Protein AF-A0A955E3M3-F1 (afdb_monomer)

Solvent-accessible surface area (backbone atoms only — not comparable to full-atom values): 8698 Å² total; per-residue (Å²): 131,86,81,60,62,68,59,58,46,50,52,29,51,52,50,27,54,50,21,52,54,50,34,54,52,32,52,54,26,63,75,67,73,34,87,65,87,45,73,86,78,41,54,67,62,46,52,52,51,50,50,48,52,50,52,42,55,50,40,54,52,50,40,53,51,43,53,49,51,43,50,52,48,52,50,52,54,52,52,46,70,72,39,93,80,58,52,73,64,60,56,50,51,49,54,50,51,45,52,51,45,52,53,49,42,53,51,45,49,53,49,37,53,51,47,50,48,54,55,46,54,52,50,52,54,44,49,55,49,41,53,49,51,33,52,49,19,52,52,46,32,56,48,25,56,52,49,42,52,51,52,52,53,54,52,49,53,54,51,64,72,73,104

Sequence (163 aa):
MPINPSSFASTGINSWHQAQSQLARSSERLATGLRINRGADDPAGLIASETLGARIAELDSLIVSTERANSQLSIREAELGVDDVSTVEERASIGLEQRANESMSRAMETERINTARARSVIRDADYARETSESVRASILGEASVRVMLIGRVQGQRVLDLLG

pLDDT: mean 84.49, std 11.5, range [44.62, 97.19]

Nearest PDB structures (foldseek):
  5c21-assembly1_B  TM=6.054E-01  e=3.889E-01  Escherichia coli
  5y05-assembly1_A  TM=3.123E-01  e=3.491E-01  Mycolicibacterium smegmatis MC2 155
  4bne-assembly1_B  TM=4.405E-01  e=2.447E+00  Gallus gallus
  8dk2-assembly1_D  TM=2.740E-01  e=5.680E-01  Pseudomonas aeruginosa PA14
  6rw8-assembly1_A  TM=2.589E-01  e=8.294E-01  Xenorhabdus nematophila

Radius of gyration: 31.97 Å; Cα contacts (8 Å, |Δi|>4): 94; chains: 1; bounding box: 63×24×102 Å

Secondary structure (DSSP, 8-state):
----HHHHHHHHHHHHHHHHHHHHHHHHHHHHT-S-SSTTT-HHHHHHHHHHHHHHHHHHHHHHHHHHHHHHHHHHHHHHHH-TT--HHHHHHHHHHHHHHHHHHHHHHHHHHHHHHHHHHHHHHHHHHHHHHHHHHHHHHHHHHHHHHHHHHHHHHHHHTT-

Foldseek 3Di:
DDDDLVVLLVVLVVLLVVLVVLLVLLVVCVVVLHLDPDCVSPVPVVVLLVVLVVLLVVLVVLLVVLVVVLVVLVVVLVVLVVDPPRDPVVNVVSVVSNVVSVVVSVVSVVVSVVSVVVSVVSSVVSNVVSVVSNVVSVVSNVVSVVSSVVSVVVVVVVVVVVD

Structure (mmCIF, N/CA/C/O backbone):
data_AF-A0A955E3M3-F1
#
_entry.id   AF-A0A955E3M3-F1
#
loop_
_atom_site.group_PDB
_atom_site.id
_atom_site.type_symbol
_atom_site.label_atom_id
_atom_site.label_alt_id
_atom_site.label_comp_id
_atom_site.label_asym_id
_atom_site.label_entity_id
_atom_site.label_seq_id
_atom_site.pdbx_PDB_ins_code
_atom_site.Cartn_x
_atom_site.Cartn_y
_atom_site.Cartn_z
_atom_site.occupancy
_atom_site.B_iso_or_equiv
_atom_site.auth_seq_id
_atom_site.auth_comp_id
_atom_site.auth_asym_id
_atom_site.auth_atom_id
_atom_site.pdbx_PDB_model_num
ATOM 1 N N . MET A 1 1 ? 25.679 -12.685 -49.287 1.00 44.62 1 MET A N 1
ATOM 2 C CA . MET A 1 1 ? 24.367 -12.051 -49.039 1.00 44.62 1 MET A CA 1
ATOM 3 C C . MET A 1 1 ? 24.639 -10.589 -48.701 1.00 44.62 1 MET A C 1
ATOM 5 O O . MET A 1 1 ? 25.252 -10.357 -47.666 1.00 44.62 1 MET A O 1
ATOM 9 N N . PRO A 1 2 ? 24.356 -9.622 -49.592 1.00 49.88 2 PRO A N 1
ATOM 10 C CA . PRO A 1 2 ? 24.636 -8.220 -49.307 1.00 49.88 2 PRO A CA 1
ATOM 11 C C . PRO A 1 2 ? 23.696 -7.726 -48.205 1.00 49.88 2 PRO A C 1
ATOM 13 O O . PRO A 1 2 ? 22.483 -7.916 -48.262 1.00 49.88 2 PRO A O 1
ATOM 16 N N . ILE A 1 3 ? 24.286 -7.135 -47.174 1.00 54.34 3 ILE A N 1
ATOM 17 C CA . ILE A 1 3 ? 23.595 -6.534 -46.038 1.00 54.34 3 ILE A CA 1
ATOM 18 C C . ILE A 1 3 ? 22.901 -5.276 -46.570 1.00 54.34 3 ILE A C 1
ATOM 20 O O . ILE A 1 3 ? 23.586 -4.376 -47.045 1.00 54.34 3 ILE A O 1
ATOM 24 N N . ASN A 1 4 ? 21.566 -5.217 -46.570 1.00 61.19 4 ASN A N 1
ATOM 25 C CA . ASN A 1 4 ? 20.842 -4.059 -47.101 1.00 61.19 4 ASN A CA 1
ATOM 26 C C . ASN A 1 4 ? 20.870 -2.909 -46.066 1.00 61.19 4 ASN A C 1
ATOM 28 O O . ASN A 1 4 ? 20.199 -3.009 -45.033 1.00 61.19 4 ASN A O 1
ATOM 32 N N . PRO A 1 5 ? 21.619 -1.817 -46.309 1.00 63.50 5 PRO A N 1
ATOM 33 C CA . PRO A 1 5 ? 21.842 -0.759 -45.321 1.00 63.50 5 PRO A CA 1
ATOM 34 C C . PRO A 1 5 ? 20.558 0.007 -44.971 1.00 63.50 5 PRO A C 1
ATOM 36 O O . PRO A 1 5 ? 20.418 0.504 -43.854 1.00 63.50 5 PRO A O 1
ATOM 39 N N . SER A 1 6 ? 19.589 0.052 -45.892 1.00 64.56 6 SER A N 1
ATOM 40 C CA . SER A 1 6 ? 18.286 0.696 -45.671 1.00 64.56 6 SER A CA 1
ATOM 41 C C . SER A 1 6 ? 17.413 -0.064 -44.661 1.00 64.56 6 SER A C 1
ATOM 43 O O . SER A 1 6 ? 16.737 0.552 -43.838 1.00 64.56 6 SER A O 1
ATOM 45 N N . SER A 1 7 ? 17.495 -1.400 -44.648 1.00 73.56 7 SER A N 1
ATOM 46 C CA . SER A 1 7 ? 16.780 -2.249 -43.691 1.00 73.56 7 SER A CA 1
ATOM 47 C C . SER A 1 7 ? 17.347 -2.090 -42.276 1.00 73.56 7 SER A C 1
ATOM 49 O O . SER A 1 7 ? 16.587 -1.808 -41.353 1.00 73.56 7 SER A O 1
ATOM 51 N N . PHE A 1 8 ? 18.675 -2.128 -42.115 1.00 71.88 8 PHE A N 1
ATOM 52 C CA . PHE A 1 8 ? 19.337 -1.906 -40.821 1.00 71.88 8 PHE A CA 1
ATOM 53 C C . PHE A 1 8 ? 19.079 -0.508 -40.240 1.00 71.88 8 PHE A C 1
ATOM 55 O O . PHE A 1 8 ? 18.822 -0.375 -39.042 1.00 71.88 8 PHE A O 1
ATOM 62 N N . ALA A 1 9 ? 19.097 0.530 -41.081 1.00 71.50 9 ALA A N 1
ATOM 63 C CA . ALA A 1 9 ? 18.762 1.887 -40.658 1.00 71.50 9 ALA A CA 1
ATOM 64 C C . ALA A 1 9 ? 17.298 1.993 -40.192 1.00 71.50 9 ALA A C 1
ATOM 66 O O . ALA A 1 9 ? 17.029 2.580 -39.145 1.00 71.50 9 ALA A O 1
ATOM 67 N N . SER A 1 10 ? 16.359 1.374 -40.919 1.00 78.88 10 SER A N 1
ATOM 68 C CA . SER A 1 10 ? 14.937 1.380 -40.548 1.00 78.88 10 SER A CA 1
ATOM 69 C C . SER A 1 10 ? 14.667 0.663 -39.218 1.00 78.88 10 SER A C 1
ATOM 71 O O . SER A 1 10 ? 13.924 1.175 -38.382 1.00 78.88 10 SER A O 1
ATOM 73 N N . THR A 1 11 ? 15.324 -0.476 -38.966 1.00 81.50 11 THR A N 1
ATOM 74 C CA . THR A 1 11 ? 15.203 -1.212 -37.700 1.00 81.50 11 THR A CA 1
ATOM 75 C C . THR A 1 11 ? 15.739 -0.397 -36.525 1.00 81.50 11 THR A C 1
ATOM 77 O O . THR A 1 11 ? 15.088 -0.357 -35.483 1.00 81.50 11 THR A O 1
ATOM 80 N N . GLY A 1 12 ? 16.864 0.306 -36.701 1.00 81.50 12 GLY A N 1
ATOM 81 C CA . GLY A 1 12 ? 17.413 1.197 -35.675 1.00 81.50 12 GLY A CA 1
ATOM 82 C C . GLY A 1 12 ? 16.504 2.390 -35.362 1.00 81.50 12 GLY A C 1
ATOM 83 O O . GLY A 1 12 ? 16.370 2.783 -34.206 1.00 81.50 12 GLY A O 1
ATOM 84 N N . ILE A 1 13 ? 15.857 2.974 -36.377 1.00 82.56 13 ILE A N 1
ATOM 85 C CA . ILE A 1 13 ? 14.939 4.114 -36.191 1.00 82.56 13 ILE A CA 1
ATOM 86 C C . ILE A 1 13 ? 13.690 3.663 -35.435 1.00 82.56 13 ILE A C 1
ATOM 88 O O . ILE A 1 13 ? 13.261 4.322 -34.489 1.00 82.56 13 ILE A O 1
ATOM 92 N N . ASN A 1 14 ? 13.156 2.494 -35.786 1.00 87.31 14 ASN A N 1
ATOM 93 C CA . ASN A 1 14 ? 12.014 1.911 -35.094 1.00 87.31 14 ASN A CA 1
ATOM 94 C C . ASN A 1 14 ? 12.343 1.558 -33.635 1.00 87.31 14 ASN A C 1
ATOM 96 O O . ASN A 1 14 ? 11.541 1.861 -32.752 1.00 87.31 14 ASN A O 1
ATOM 100 N N . SER A 1 15 ? 13.517 0.976 -33.355 1.00 87.25 15 SER A N 1
ATOM 101 C CA . SER A 1 15 ? 13.937 0.679 -31.976 1.00 87.25 15 SER A CA 1
ATOM 102 C C . SER A 1 15 ? 14.160 1.950 -31.153 1.00 87.25 15 SER A C 1
ATOM 104 O O . SER A 1 15 ? 13.801 1.984 -29.978 1.00 87.25 15 SER A O 1
ATOM 106 N N . TRP A 1 16 ? 14.676 3.019 -31.768 1.00 87.44 16 TRP A N 1
ATOM 107 C CA . TRP A 1 16 ? 14.824 4.325 -31.125 1.00 87.44 16 TRP A CA 1
ATOM 108 C C . TRP A 1 16 ? 13.471 4.970 -30.794 1.00 87.44 16 TRP A C 1
ATOM 110 O O . TRP A 1 16 ? 13.257 5.381 -29.655 1.00 87.44 16 TRP A O 1
ATOM 120 N N . HIS A 1 17 ? 12.518 4.989 -31.733 1.00 91.00 17 HIS A N 1
ATOM 121 C CA . HIS A 1 17 ? 11.164 5.493 -31.472 1.00 91.00 17 HIS A CA 1
ATOM 122 C C . HIS A 1 17 ? 10.443 4.692 -30.381 1.00 91.00 17 HIS A C 1
ATOM 124 O O . HIS A 1 17 ? 9.750 5.268 -29.539 1.00 91.00 17 HIS A O 1
ATOM 130 N N . GLN A 1 18 ? 10.628 3.369 -30.360 1.00 91.25 18 GLN A N 1
ATOM 131 C CA . GLN A 1 18 ? 10.092 2.517 -29.299 1.00 91.25 18 GLN A CA 1
ATOM 132 C C . GLN A 1 18 ? 10.710 2.865 -27.939 1.00 91.25 18 GLN A C 1
ATOM 134 O O . GLN A 1 18 ? 9.959 3.102 -26.993 1.00 91.25 18 GLN A O 1
ATOM 139 N N . ALA A 1 19 ? 12.038 2.985 -27.849 1.00 89.69 19 ALA A N 1
ATOM 140 C CA . ALA A 1 19 ? 12.732 3.386 -26.624 1.00 89.69 19 ALA A CA 1
ATOM 141 C C . A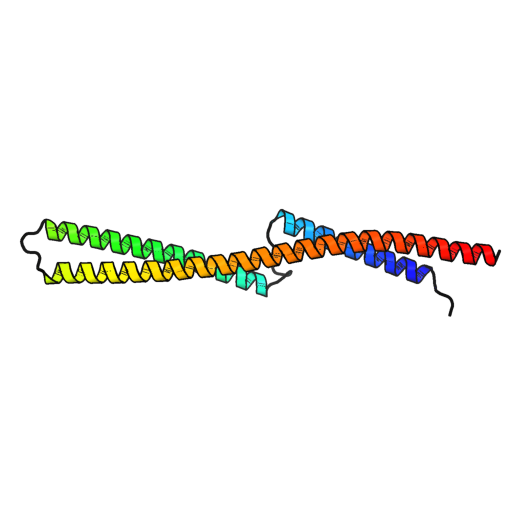LA A 1 19 ? 12.286 4.777 -26.129 1.00 89.69 19 ALA A C 1
ATOM 143 O O . ALA A 1 19 ? 12.007 4.951 -24.945 1.00 89.69 19 ALA A O 1
ATOM 144 N N . GLN A 1 20 ? 12.113 5.742 -27.039 1.00 91.44 20 GLN A N 1
ATOM 145 C CA . GLN A 1 20 ? 11.597 7.082 -26.730 1.00 91.44 20 GLN A CA 1
ATOM 146 C C . GLN A 1 20 ? 10.185 7.022 -26.122 1.00 91.44 20 GLN A C 1
ATOM 148 O O . GLN A 1 20 ? 9.892 7.707 -25.142 1.00 91.44 20 GLN A O 1
ATOM 153 N N . SER A 1 21 ? 9.305 6.187 -26.688 1.00 91.25 21 SER A N 1
ATOM 154 C CA . SER A 1 21 ? 7.934 6.021 -26.191 1.00 91.25 21 SER A CA 1
ATOM 155 C C . SER A 1 21 ? 7.880 5.346 -24.816 1.00 91.25 21 SER A C 1
ATOM 157 O O . SER A 1 21 ? 7.047 5.710 -23.987 1.00 91.25 21 SER A O 1
ATOM 159 N N . GLN A 1 22 ? 8.780 4.392 -24.558 1.00 89.38 22 GLN A N 1
ATOM 160 C CA . GLN A 1 22 ? 8.892 3.705 -23.270 1.00 89.38 22 GLN A CA 1
ATOM 161 C C . GLN A 1 22 ? 9.397 4.658 -22.185 1.00 89.38 22 GLN A C 1
ATOM 163 O O . GLN A 1 22 ? 8.796 4.718 -21.117 1.00 89.38 22 GLN A O 1
ATOM 168 N N . LEU A 1 23 ? 10.408 5.477 -22.491 1.00 90.62 23 LEU A N 1
ATOM 169 C CA . LEU A 1 23 ? 10.929 6.496 -21.578 1.00 90.62 23 LEU A CA 1
ATOM 170 C C . LEU A 1 23 ? 9.878 7.559 -21.212 1.00 90.62 23 LEU A C 1
ATOM 172 O O . LEU A 1 23 ? 9.799 8.002 -20.070 1.00 90.62 23 LEU A O 1
ATOM 176 N N . ALA A 1 24 ? 9.043 7.969 -22.171 1.00 89.31 24 ALA A N 1
ATOM 177 C CA . ALA A 1 24 ? 7.967 8.922 -21.900 1.00 89.31 24 ALA A CA 1
ATOM 178 C C . ALA A 1 24 ? 6.930 8.350 -20.916 1.00 89.31 24 ALA A C 1
ATOM 180 O O . ALA A 1 24 ? 6.513 9.037 -19.984 1.00 89.31 24 ALA A O 1
ATOM 181 N N . ARG A 1 25 ? 6.551 7.076 -21.089 1.00 88.06 25 ARG A N 1
ATOM 182 C CA . ARG A 1 25 ? 5.626 6.383 -20.178 1.00 88.06 25 ARG A CA 1
ATOM 183 C C . ARG A 1 25 ? 6.236 6.177 -18.794 1.00 88.06 25 ARG A C 1
ATOM 185 O O . ARG A 1 25 ? 5.543 6.383 -17.801 1.00 88.06 25 ARG A O 1
ATOM 192 N N . SER A 1 26 ? 7.516 5.811 -18.720 1.00 88.44 26 SER A N 1
ATOM 193 C CA . SER A 1 26 ? 8.188 5.635 -17.433 1.00 88.44 26 SER A CA 1
ATOM 194 C C . SER A 1 26 ? 8.319 6.949 -16.678 1.00 88.44 26 SER A C 1
ATOM 196 O O . SER A 1 26 ? 8.046 6.997 -15.484 1.00 88.44 26 SER A O 1
ATOM 198 N N . SER A 1 27 ? 8.631 8.048 -17.369 1.00 87.81 27 SER A N 1
ATOM 199 C CA . SER A 1 27 ? 8.681 9.380 -16.765 1.00 87.81 27 SER A CA 1
ATOM 200 C C . SER A 1 27 ? 7.323 9.818 -16.201 1.00 87.81 27 SER A C 1
ATOM 202 O O . SER A 1 27 ? 7.277 10.355 -15.096 1.00 87.81 27 SER A O 1
ATOM 204 N N . GLU A 1 28 ? 6.220 9.537 -16.904 1.00 86.88 28 GLU A N 1
ATOM 205 C CA . GLU A 1 28 ? 4.851 9.800 -16.430 1.00 86.88 28 GLU A CA 1
ATOM 206 C C . GLU A 1 28 ? 4.526 9.000 -15.149 1.00 86.88 28 GLU A C 1
ATOM 208 O O . GLU A 1 28 ? 4.011 9.540 -14.165 1.00 86.88 28 GLU A O 1
ATOM 213 N N . ARG A 1 29 ? 4.874 7.710 -15.117 1.00 85.88 29 ARG A N 1
ATOM 214 C CA . ARG A 1 29 ? 4.640 6.832 -13.956 1.00 85.88 29 ARG A CA 1
ATOM 215 C C . ARG A 1 29 ? 5.530 7.161 -12.762 1.00 85.88 29 ARG A C 1
ATOM 217 O O . ARG A 1 29 ? 5.054 7.181 -11.631 1.00 85.88 29 ARG A O 1
ATOM 224 N N . LEU A 1 30 ? 6.798 7.489 -12.996 1.00 86.38 30 LEU A N 1
ATOM 225 C CA . LEU A 1 30 ? 7.715 7.932 -11.944 1.00 86.38 30 LEU A CA 1
ATOM 226 C C . LEU A 1 30 ? 7.265 9.266 -11.333 1.00 86.38 30 LEU A C 1
ATOM 228 O O . LEU A 1 30 ? 7.318 9.415 -10.117 1.00 86.38 30 LEU A O 1
ATOM 232 N N . ALA A 1 31 ? 6.771 10.208 -12.147 1.00 84.75 31 ALA A N 1
ATOM 233 C CA . ALA A 1 31 ? 6.273 11.499 -11.665 1.00 84.75 31 ALA A CA 1
ATOM 234 C C . ALA A 1 31 ? 4.999 11.370 -10.814 1.00 84.75 31 ALA A C 1
ATOM 236 O O . ALA A 1 31 ? 4.824 12.096 -9.839 1.00 84.75 31 ALA A O 1
ATOM 237 N N . THR A 1 32 ? 4.112 10.441 -11.173 1.00 82.88 32 THR A N 1
ATOM 238 C CA . THR A 1 32 ? 2.879 10.155 -10.414 1.00 82.88 32 THR A CA 1
ATOM 239 C C . THR A 1 32 ? 3.116 9.245 -9.207 1.00 82.88 32 THR A C 1
ATOM 241 O O . THR A 1 32 ? 2.280 9.191 -8.307 1.00 82.88 32 THR A O 1
ATOM 244 N N . GLY A 1 33 ? 4.235 8.513 -9.176 1.00 77.75 33 GLY A N 1
ATOM 245 C CA . GLY A 1 33 ? 4.509 7.483 -8.171 1.00 77.75 33 GLY A CA 1
ATOM 246 C C . GLY A 1 33 ? 3.564 6.278 -8.259 1.00 77.75 33 GLY A C 1
ATOM 247 O O . GLY A 1 33 ? 3.562 5.427 -7.367 1.00 77.75 33 GLY A O 1
ATOM 248 N N . LEU A 1 34 ? 2.750 6.200 -9.315 1.00 76.81 34 LEU A N 1
ATOM 249 C CA . LEU A 1 34 ? 1.789 5.137 -9.560 1.00 76.81 34 LEU A CA 1
ATOM 250 C C . LEU A 1 34 ? 2.197 4.398 -10.829 1.00 76.81 34 LEU A C 1
ATOM 252 O O . LEU A 1 34 ? 2.317 4.970 -11.910 1.00 76.81 34 LEU A O 1
ATOM 256 N N . ARG A 1 35 ? 2.369 3.082 -10.710 1.00 73.31 35 ARG A N 1
ATOM 257 C CA . ARG A 1 35 ? 2.626 2.229 -11.875 1.00 73.31 35 ARG A CA 1
ATOM 258 C C . ARG A 1 35 ? 1.441 2.200 -12.842 1.00 73.31 35 ARG A C 1
ATOM 260 O O . ARG A 1 35 ? 1.625 2.012 -14.041 1.00 73.31 35 ARG A O 1
ATOM 267 N N . ILE A 1 36 ? 0.228 2.361 -12.320 1.00 73.31 36 ILE A N 1
ATOM 268 C CA . ILE A 1 36 ? -1.014 2.249 -13.080 1.00 73.31 36 ILE A CA 1
ATOM 269 C C . ILE A 1 36 ? -1.646 3.632 -13.166 1.00 73.31 36 ILE A C 1
ATOM 271 O O . ILE A 1 36 ? -2.327 4.065 -12.242 1.00 73.31 36 ILE A O 1
ATOM 275 N N . ASN A 1 37 ? -1.431 4.305 -14.294 1.00 66.25 37 ASN A N 1
ATOM 276 C CA . ASN A 1 37 ? -2.080 5.585 -14.596 1.00 66.25 37 ASN A CA 1
ATOM 277 C C . ASN A 1 37 ? -3.328 5.418 -15.472 1.00 66.25 37 ASN A C 1
ATOM 279 O O . ASN A 1 37 ? -4.117 6.347 -15.622 1.00 66.25 37 ASN A O 1
ATOM 283 N N . ARG A 1 38 ? -3.523 4.229 -16.055 1.00 70.00 38 ARG A N 1
ATOM 284 C CA . ARG A 1 38 ? -4.670 3.867 -16.895 1.00 70.00 38 ARG A CA 1
ATOM 285 C C . ARG A 1 38 ? -5.075 2.425 -16.601 1.00 70.00 38 ARG A C 1
ATOM 287 O O . ARG A 1 38 ? -4.210 1.560 -16.522 1.00 70.00 38 ARG A O 1
ATOM 294 N N . GLY A 1 39 ? -6.377 2.135 -16.533 1.00 63.75 39 GLY A N 1
ATOM 295 C CA . GLY A 1 39 ? -6.880 0.762 -16.335 1.00 63.75 39 GLY A CA 1
ATOM 296 C C . GLY A 1 39 ? -6.478 -0.229 -17.440 1.00 63.75 39 GLY A C 1
ATOM 297 O O . GLY A 1 39 ? -6.521 -1.435 -17.230 1.00 63.75 39 GLY A O 1
ATOM 298 N N . ALA A 1 40 ? -6.035 0.275 -18.597 1.00 73.88 40 ALA A N 1
ATOM 299 C CA . ALA A 1 40 ? -5.497 -0.531 -19.691 1.00 73.88 40 ALA A CA 1
ATOM 300 C C . ALA A 1 40 ? -4.034 -0.976 -19.487 1.00 73.88 40 ALA A C 1
ATOM 302 O O . ALA A 1 40 ? -3.593 -1.892 -20.176 1.00 73.88 40 ALA A O 1
ATOM 303 N N . ASP A 1 41 ? -3.280 -0.341 -18.580 1.00 75.50 41 ASP A N 1
ATOM 304 C CA . ASP A 1 41 ? -1.852 -0.630 -18.387 1.00 75.50 41 ASP A CA 1
ATOM 305 C C . ASP A 1 41 ? -1.627 -1.913 -17.576 1.00 75.50 41 ASP A C 1
ATOM 307 O O . ASP A 1 41 ? -0.715 -2.680 -17.877 1.00 75.50 41 ASP A O 1
ATOM 311 N N . ASP A 1 42 ? -2.456 -2.138 -16.552 1.00 80.94 42 ASP A N 1
ATOM 312 C CA . ASP A 1 42 ? -2.507 -3.381 -15.781 1.00 80.94 42 ASP A CA 1
ATOM 313 C C . ASP A 1 42 ? -3.824 -3.478 -14.984 1.00 80.94 42 ASP A C 1
ATOM 315 O O . ASP A 1 42 ? -3.901 -2.999 -13.847 1.00 80.94 42 ASP A O 1
ATOM 319 N N . PRO A 1 43 ? -4.876 -4.098 -15.543 1.00 79.19 43 PRO A N 1
ATOM 320 C CA . PRO A 1 43 ? -6.157 -4.217 -14.853 1.00 79.19 43 PRO A CA 1
ATOM 321 C C . PRO A 1 43 ? -6.071 -5.110 -13.606 1.00 79.19 43 PRO A C 1
ATOM 323 O O . PRO A 1 43 ? -6.743 -4.838 -12.614 1.00 79.19 43 PRO A O 1
ATOM 326 N N . ALA A 1 44 ? -5.226 -6.146 -13.611 1.00 83.06 44 ALA A N 1
ATOM 327 C CA . ALA A 1 44 ? -5.096 -7.061 -12.476 1.00 83.06 44 ALA A CA 1
ATOM 328 C C . ALA A 1 44 ? -4.366 -6.396 -11.300 1.00 83.06 44 ALA A C 1
ATOM 330 O O . ALA A 1 44 ? -4.801 -6.498 -10.152 1.00 83.06 44 ALA A O 1
ATOM 331 N N . GLY A 1 45 ? -3.288 -5.662 -11.585 1.00 84.75 45 GLY A N 1
ATOM 332 C CA . GLY A 1 45 ? -2.588 -4.863 -10.583 1.00 84.75 45 GLY A CA 1
ATOM 333 C C . GLY A 1 45 ? -3.447 -3.736 -10.010 1.00 84.75 45 GLY A C 1
ATOM 334 O O . GLY A 1 45 ? -3.321 -3.423 -8.825 1.00 84.75 45 GLY A O 1
ATOM 335 N N . LEU A 1 46 ? -4.344 -3.157 -10.819 1.00 85.00 46 LEU A N 1
ATOM 336 C CA . LEU A 1 46 ? -5.260 -2.108 -10.371 1.00 85.00 46 LEU A CA 1
ATOM 337 C C . LEU A 1 46 ? -6.255 -2.673 -9.365 1.00 85.00 46 LEU A C 1
ATOM 339 O O . LEU A 1 46 ? -6.340 -2.165 -8.251 1.00 85.00 46 LEU A O 1
ATOM 343 N N . ILE A 1 47 ? -6.914 -3.777 -9.723 1.00 87.12 47 ILE A N 1
ATOM 344 C CA . ILE A 1 47 ? -7.859 -4.477 -8.848 1.00 87.12 47 ILE A CA 1
ATOM 345 C C . ILE A 1 47 ? -7.177 -4.881 -7.539 1.00 87.12 47 ILE A C 1
ATOM 347 O O . ILE A 1 47 ? -7.741 -4.680 -6.467 1.00 87.12 47 ILE A O 1
ATOM 351 N N . ALA A 1 48 ? -5.951 -5.409 -7.593 1.00 87.44 48 ALA A N 1
ATOM 352 C CA . ALA A 1 48 ? -5.208 -5.774 -6.388 1.00 87.44 48 ALA A CA 1
ATOM 353 C C . ALA A 1 48 ? -4.915 -4.553 -5.494 1.00 87.44 48 ALA A C 1
ATOM 355 O O . ALA A 1 48 ? -5.118 -4.615 -4.281 1.00 87.44 48 ALA A O 1
ATOM 356 N N . SER A 1 49 ? -4.476 -3.433 -6.076 1.00 87.25 49 SER A N 1
ATOM 357 C CA . SER A 1 49 ? -4.198 -2.190 -5.340 1.00 87.25 49 SER A CA 1
ATOM 358 C C . SER A 1 49 ? -5.464 -1.574 -4.735 1.00 87.25 49 SER A C 1
ATOM 360 O O . SER A 1 49 ? -5.441 -1.143 -3.580 1.00 87.25 49 SER A O 1
ATOM 362 N N . GLU A 1 50 ? -6.571 -1.570 -5.481 1.00 88.56 50 GLU A N 1
ATOM 363 C CA . GLU A 1 50 ? -7.883 -1.115 -5.012 1.00 88.56 50 GLU A CA 1
ATOM 364 C C . GLU A 1 50 ? -8.418 -2.016 -3.901 1.00 88.56 50 GLU A C 1
ATOM 366 O O . GLU A 1 50 ? -8.856 -1.509 -2.875 1.00 88.56 50 GLU A O 1
ATOM 371 N N . THR A 1 51 ? -8.296 -3.337 -4.042 1.00 93.12 51 THR A N 1
ATOM 372 C CA . THR A 1 51 ? -8.719 -4.308 -3.020 1.00 93.12 51 THR A CA 1
ATOM 373 C C . THR A 1 51 ? -7.927 -4.127 -1.727 1.00 93.12 51 THR A C 1
ATOM 375 O O . THR A 1 51 ? -8.509 -4.070 -0.646 1.00 93.12 51 THR A O 1
ATOM 378 N N . LEU A 1 52 ? -6.599 -3.986 -1.814 1.00 93.12 52 LEU A N 1
ATOM 379 C CA . LEU A 1 52 ? -5.755 -3.719 -0.644 1.00 93.12 52 LEU A CA 1
ATOM 380 C C . LEU A 1 52 ? -6.069 -2.355 -0.018 1.00 93.12 52 LEU A C 1
ATOM 382 O O . LEU A 1 52 ? -6.087 -2.233 1.203 1.00 93.12 52 LEU A O 1
ATOM 386 N N . GLY A 1 53 ? -6.324 -1.331 -0.836 1.00 93.06 53 GLY A N 1
ATOM 387 C CA . GLY A 1 53 ? -6.733 -0.008 -0.363 1.00 93.06 53 GLY A CA 1
ATOM 388 C C . GLY A 1 53 ? -8.083 -0.030 0.355 1.00 93.06 53 GLY A C 1
ATOM 389 O O . GLY A 1 53 ? -8.191 0.507 1.455 1.00 93.06 53 GLY A O 1
ATOM 390 N N . ALA A 1 54 ? -9.079 -0.693 -0.232 1.00 95.31 54 ALA A N 1
ATOM 391 C CA . ALA A 1 54 ? -10.404 -0.873 0.347 1.00 95.31 54 ALA A CA 1
ATOM 392 C C . ALA A 1 54 ? -10.336 -1.662 1.658 1.00 95.31 54 ALA A C 1
ATOM 394 O O . ALA A 1 54 ? -10.954 -1.257 2.636 1.00 95.31 54 ALA A O 1
ATOM 395 N N . ARG A 1 55 ? -9.521 -2.724 1.715 1.00 96.31 55 ARG A N 1
ATOM 396 C CA . ARG A 1 55 ? -9.341 -3.520 2.933 1.00 96.31 55 ARG A CA 1
ATOM 397 C C . ARG A 1 55 ? -8.705 -2.724 4.073 1.00 96.31 55 ARG A C 1
ATOM 399 O O . ARG A 1 55 ? -9.112 -2.883 5.216 1.00 96.31 55 ARG A O 1
ATOM 406 N N . ILE A 1 56 ? -7.730 -1.859 3.781 1.00 95.88 56 ILE A N 1
ATOM 407 C CA . ILE A 1 56 ? -7.147 -0.964 4.795 1.00 95.88 56 ILE A CA 1
ATOM 408 C C . ILE A 1 56 ? -8.211 0.011 5.316 1.00 95.88 56 ILE A C 1
ATOM 410 O O . ILE A 1 56 ? -8.363 0.134 6.525 1.00 95.88 56 ILE A O 1
ATOM 414 N N . ALA A 1 57 ? -8.981 0.645 4.425 1.00 96.31 57 ALA A N 1
ATOM 415 C CA . ALA A 1 57 ? -10.039 1.578 4.820 1.00 96.31 57 ALA A CA 1
ATOM 416 C C . ALA A 1 57 ? -11.157 0.900 5.636 1.00 96.31 57 ALA A C 1
ATOM 418 O O . ALA A 1 57 ? -11.680 1.483 6.585 1.00 96.31 57 ALA A O 1
ATOM 419 N N . GLU A 1 58 ? -11.505 -0.340 5.286 1.00 96.94 58 GLU A N 1
ATOM 420 C CA . GLU A 1 58 ? -12.431 -1.176 6.050 1.00 96.94 58 GLU A CA 1
ATOM 421 C C . GLU A 1 58 ? -11.891 -1.450 7.459 1.00 96.94 58 GLU A C 1
ATOM 423 O O . GLU A 1 58 ? -12.592 -1.205 8.440 1.00 96.94 58 GLU A O 1
ATOM 428 N N . LEU A 1 59 ? -10.636 -1.896 7.574 1.00 96.38 59 LEU A N 1
ATOM 429 C CA . LEU A 1 59 ? -9.994 -2.160 8.864 1.00 96.38 59 LEU A CA 1
ATOM 430 C C . LEU A 1 59 ? -9.902 -0.898 9.728 1.00 96.38 59 LEU A C 1
ATOM 432 O O . LEU A 1 59 ? -10.233 -0.962 10.908 1.00 96.38 59 LEU A O 1
ATOM 436 N N . ASP A 1 60 ? -9.540 0.250 9.150 1.00 96.44 60 ASP A N 1
ATOM 437 C CA . ASP A 1 60 ? -9.525 1.540 9.853 1.00 96.44 60 ASP A CA 1
ATOM 438 C C . ASP A 1 60 ? -10.915 1.886 10.411 1.00 96.44 60 ASP A C 1
ATOM 440 O O . ASP A 1 60 ? -11.057 2.266 11.576 1.00 96.44 60 ASP A O 1
ATOM 444 N N . SER A 1 61 ? -11.968 1.701 9.608 1.00 96.19 61 SER A N 1
ATOM 445 C CA . SER A 1 61 ? -13.347 1.935 10.047 1.00 96.19 61 SER A CA 1
ATOM 446 C C . SER A 1 61 ? -13.771 0.983 11.169 1.00 96.19 61 SER A C 1
ATOM 448 O O . SER A 1 61 ? -14.454 1.403 12.106 1.00 96.19 61 SER A O 1
ATOM 450 N N . LEU A 1 62 ? -13.393 -0.295 11.089 1.00 95.94 62 LEU A N 1
ATOM 451 C CA . LEU A 1 62 ? -13.717 -1.298 12.106 1.00 95.94 62 LEU A CA 1
ATOM 452 C C . LEU A 1 62 ? -12.976 -1.042 13.424 1.00 95.94 62 LEU A C 1
ATOM 454 O O . LEU A 1 62 ? -13.584 -1.161 14.490 1.00 95.94 62 LEU A O 1
ATOM 458 N N . ILE A 1 63 ? -11.707 -0.629 13.363 1.00 95.31 63 ILE A N 1
ATOM 459 C CA . ILE A 1 63 ? -10.920 -0.233 14.538 1.00 95.31 63 ILE A CA 1
ATOM 460 C C . ILE A 1 63 ? -11.598 0.949 15.235 1.00 95.31 63 ILE A C 1
ATOM 462 O O . ILE A 1 63 ? -11.939 0.845 16.412 1.00 95.31 63 ILE A O 1
ATOM 466 N N . VAL A 1 64 ? -11.911 2.020 14.498 1.00 95.50 64 VAL A N 1
ATOM 467 C CA . VAL A 1 64 ? -12.601 3.199 15.051 1.00 95.50 64 VAL A CA 1
ATOM 468 C C . VAL A 1 64 ? -13.979 2.835 15.617 1.00 95.50 64 VAL A C 1
ATOM 470 O O . VAL A 1 64 ? -14.387 3.345 16.661 1.00 95.50 64 VAL A O 1
ATOM 473 N N . SER A 1 65 ? -14.722 1.946 14.954 1.00 95.12 65 SER A N 1
ATOM 474 C CA . SER A 1 65 ? -16.008 1.458 15.466 1.00 95.12 65 SER A CA 1
ATOM 475 C C . SER A 1 65 ? -15.847 0.703 16.789 1.00 95.12 65 SER A C 1
ATOM 477 O O . SER A 1 65 ? -16.640 0.902 17.709 1.00 95.12 65 SER A O 1
ATOM 479 N N . THR A 1 66 ? -14.814 -0.130 16.906 1.00 94.62 66 THR A N 1
ATOM 480 C CA . THR A 1 66 ? -14.521 -0.909 18.119 1.00 94.62 66 THR A CA 1
ATOM 481 C C . THR A 1 66 ? -14.053 -0.005 19.262 1.00 94.62 66 THR A C 1
ATOM 483 O O . THR A 1 66 ? -14.476 -0.176 20.402 1.00 94.62 66 THR A O 1
ATOM 486 N N . GLU A 1 67 ? -13.259 1.026 18.970 1.00 93.62 67 GLU A N 1
ATOM 487 C CA . GLU A 1 67 ? -12.868 2.052 19.946 1.00 93.62 67 GLU A CA 1
ATOM 488 C C . GLU A 1 67 ? -14.075 2.833 20.481 1.00 93.62 67 GLU A C 1
ATOM 490 O O . GLU A 1 67 ? -14.177 3.088 21.686 1.00 93.62 67 GLU A O 1
ATOM 495 N N . ARG A 1 68 ? -15.036 3.174 19.612 1.00 94.88 68 ARG A N 1
ATOM 496 C CA . ARG A 1 68 ? -16.300 3.797 20.035 1.00 94.88 68 ARG A CA 1
ATOM 497 C C . ARG A 1 68 ? -17.127 2.860 20.908 1.00 94.88 68 ARG A C 1
ATOM 499 O O . ARG A 1 68 ? -17.659 3.316 21.916 1.00 94.88 68 ARG A O 1
ATOM 506 N N . ALA A 1 69 ? -17.212 1.576 20.559 1.00 94.12 69 ALA A N 1
ATOM 507 C CA . ALA A 1 69 ? -17.892 0.578 21.383 1.00 94.12 69 ALA A CA 1
ATOM 508 C C . ALA A 1 69 ? -17.243 0.475 22.775 1.00 94.12 69 ALA A C 1
ATOM 510 O O . ALA A 1 69 ? -17.938 0.555 23.782 1.00 94.12 69 ALA A O 1
ATOM 511 N N . A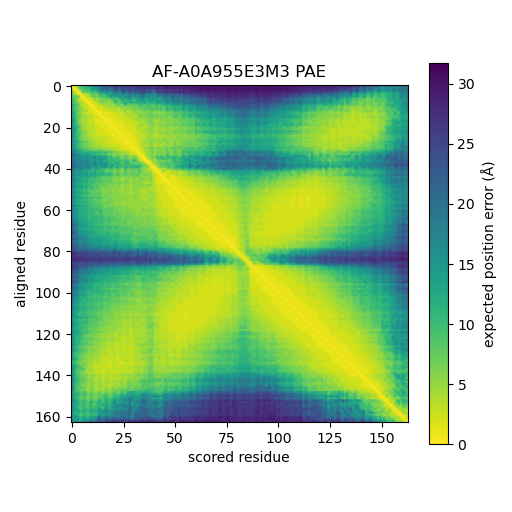SN A 1 70 ? -15.909 0.427 22.850 1.00 93.44 70 ASN A N 1
ATOM 512 C CA . ASN A 1 70 ? -15.183 0.445 24.124 1.00 93.44 70 ASN A CA 1
ATOM 513 C C . ASN A 1 70 ? -15.414 1.722 24.934 1.00 93.44 70 ASN A C 1
ATOM 515 O O . ASN A 1 70 ? -15.573 1.657 26.150 1.00 93.44 70 ASN A O 1
ATOM 519 N N . SER A 1 71 ? -15.482 2.876 24.272 1.00 93.44 71 SER A N 1
ATOM 520 C CA . SER A 1 71 ? -15.789 4.147 24.936 1.00 93.44 71 SER A CA 1
ATOM 521 C C . SER A 1 71 ? -17.198 4.135 25.542 1.00 93.44 71 SER A C 1
ATOM 523 O O . SER A 1 71 ? -17.383 4.585 26.668 1.00 93.44 71 SER A O 1
ATOM 525 N N . GLN A 1 72 ? -18.185 3.567 24.840 1.00 93.88 72 GLN A N 1
ATOM 526 C CA . GLN A 1 72 ? -19.546 3.396 25.365 1.00 93.88 72 GLN A CA 1
ATOM 527 C C . GLN A 1 72 ? -19.585 2.429 26.552 1.00 93.88 72 GLN A C 1
ATOM 529 O O . GLN A 1 72 ? -20.249 2.711 27.547 1.00 93.88 72 GLN A O 1
ATOM 534 N N . LEU A 1 73 ? -18.834 1.326 26.484 1.00 92.62 73 LEU A N 1
ATOM 535 C CA . LEU A 1 73 ? -18.699 0.388 27.599 1.00 92.62 73 LEU A CA 1
ATOM 536 C C . LEU A 1 73 ? -18.062 1.044 28.826 1.00 92.62 73 LEU A C 1
ATOM 538 O O . LEU A 1 73 ? -18.532 0.825 29.936 1.00 92.62 73 LEU A O 1
ATOM 542 N N . SER A 1 74 ? -17.040 1.880 28.635 1.00 89.88 74 SER A N 1
ATOM 543 C CA . SER A 1 74 ? -16.408 2.638 29.722 1.00 89.88 74 SER A CA 1
ATOM 544 C C . SER A 1 74 ? -17.364 3.652 30.363 1.00 89.88 74 SER A C 1
ATOM 546 O O . SER A 1 74 ? -17.360 3.801 31.583 1.00 89.88 74 SER A O 1
ATOM 548 N N . ILE A 1 75 ? -18.225 4.308 29.575 1.00 90.50 75 ILE A N 1
ATOM 549 C CA . ILE A 1 75 ? -19.278 5.190 30.108 1.00 90.50 75 ILE A CA 1
ATOM 550 C C . ILE A 1 75 ? -20.284 4.382 30.935 1.00 90.50 75 ILE A C 1
ATOM 552 O O . ILE A 1 75 ? -20.585 4.761 32.064 1.00 90.50 75 ILE A O 1
ATOM 556 N N . ARG A 1 76 ? -20.751 3.241 30.418 1.00 88.00 76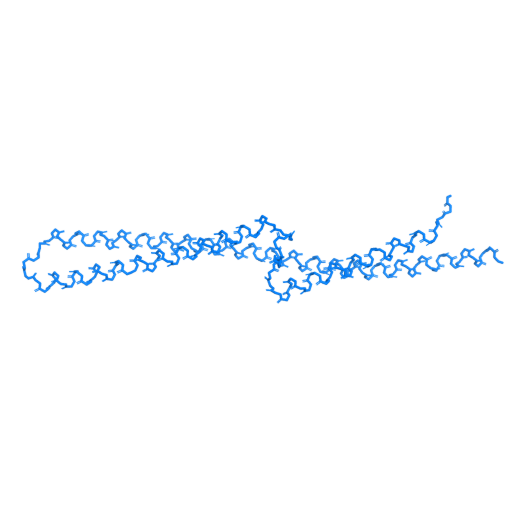 ARG A N 1
ATOM 557 C CA . ARG A 1 76 ? -21.688 2.364 31.134 1.00 88.00 76 ARG A CA 1
ATOM 558 C C . ARG A 1 76 ? -21.086 1.818 32.431 1.00 88.00 76 ARG A C 1
ATOM 560 O O . ARG A 1 76 ? -21.762 1.757 33.451 1.00 88.00 76 ARG A O 1
ATOM 567 N N . GLU A 1 77 ? -19.805 1.461 32.418 1.00 87.62 77 GLU A N 1
ATOM 568 C CA . GLU A 1 77 ? -19.077 1.065 33.626 1.00 87.62 77 GLU A CA 1
ATOM 569 C C . GLU A 1 77 ? -19.035 2.197 34.664 1.00 87.62 77 GLU A C 1
ATOM 571 O O . GLU A 1 77 ? -19.249 1.951 35.852 1.00 87.62 77 GLU A O 1
ATOM 576 N N . ALA A 1 78 ? -18.820 3.442 34.224 1.00 86.44 78 ALA A N 1
ATOM 577 C CA . ALA A 1 78 ? -18.835 4.610 35.100 1.00 86.44 78 ALA A CA 1
ATOM 578 C C . ALA A 1 78 ? -20.225 4.865 35.712 1.00 86.44 78 ALA A C 1
ATOM 580 O O . ALA A 1 78 ? -20.314 5.170 36.900 1.00 86.44 78 ALA A O 1
ATOM 581 N N . GLU A 1 79 ? -21.304 4.689 34.942 1.00 85.44 79 GLU A N 1
ATOM 582 C CA . GLU A 1 79 ? -22.692 4.804 35.423 1.00 85.44 79 GLU A CA 1
ATOM 583 C C . GLU A 1 79 ? -23.012 3.760 36.503 1.00 85.44 79 GLU A C 1
ATOM 585 O O . GLU A 1 79 ? -23.556 4.103 37.552 1.00 85.44 79 GLU A O 1
ATOM 590 N N . LEU A 1 80 ? -22.583 2.508 36.317 1.00 83.88 80 LEU A N 1
ATOM 591 C CA . LEU A 1 80 ? -22.709 1.459 37.340 1.00 83.88 80 LEU A CA 1
ATOM 592 C C . LEU A 1 80 ? -21.866 1.743 38.590 1.00 83.88 80 LEU A C 1
ATOM 594 O O . LEU A 1 80 ? -22.157 1.233 39.668 1.00 83.88 80 LEU A O 1
ATOM 598 N N . GLY A 1 81 ? -20.795 2.523 38.464 1.00 75.56 81 GLY A N 1
ATOM 599 C CA . GLY A 1 81 ? -20.020 3.017 39.601 1.00 75.56 81 GLY A CA 1
ATOM 600 C C . GLY A 1 81 ? -20.776 4.036 40.457 1.00 75.56 81 GLY A C 1
ATOM 601 O O . GLY A 1 81 ? -20.484 4.151 41.645 1.00 75.56 81 GLY A O 1
ATOM 602 N N . VAL A 1 82 ? -21.729 4.759 39.862 1.00 75.19 82 VAL A N 1
ATOM 603 C CA . VAL A 1 82 ? -22.573 5.760 40.534 1.00 75.19 82 VAL A CA 1
ATOM 604 C C . VAL A 1 82 ? -23.814 5.119 41.164 1.00 75.19 82 VAL A C 1
ATOM 606 O O . VAL A 1 82 ? -24.307 5.626 42.169 1.00 75.19 82 VAL A O 1
ATOM 609 N N . ASP A 1 83 ? -24.305 4.010 40.605 1.00 74.19 83 ASP A N 1
ATOM 610 C CA . ASP A 1 83 ? -25.477 3.296 41.114 1.00 74.19 83 ASP A CA 1
ATOM 611 C C . ASP A 1 83 ? -25.081 2.193 42.121 1.00 74.19 83 ASP A C 1
ATOM 613 O O . ASP A 1 83 ? -24.509 1.156 41.758 1.00 74.19 83 ASP A O 1
ATOM 617 N N . ASP A 1 84 ? -25.405 2.401 43.403 1.00 62.44 84 ASP A N 1
ATOM 618 C CA . ASP A 1 84 ? -25.109 1.479 44.522 1.00 62.44 84 ASP A CA 1
ATOM 619 C C . ASP A 1 84 ? -25.803 0.103 44.381 1.00 62.44 84 ASP A C 1
ATOM 621 O O . ASP A 1 84 ? -25.496 -0.834 45.121 1.00 62.44 84 ASP A O 1
ATOM 625 N N . VAL A 1 85 ? -26.735 -0.042 43.429 1.00 64.88 85 VAL A N 1
ATOM 626 C CA . VAL A 1 85 ? -27.512 -1.270 43.167 1.00 64.88 85 VAL A CA 1
ATOM 627 C C . VAL A 1 85 ? -26.908 -2.131 42.038 1.00 64.88 85 VAL A C 1
ATOM 629 O O . VAL A 1 85 ? -27.398 -3.231 41.772 1.00 64.88 85 VAL A O 1
ATOM 632 N N . SER A 1 86 ? -25.823 -1.696 41.382 1.00 68.69 86 SER A N 1
ATOM 633 C CA . SER A 1 86 ? -25.206 -2.477 40.297 1.00 68.69 86 SER A CA 1
ATOM 634 C C . SER A 1 86 ? -24.674 -3.837 40.775 1.00 68.69 86 SER A C 1
ATOM 636 O O . SER A 1 86 ? -23.954 -3.955 41.769 1.00 68.69 86 SER A O 1
ATOM 638 N N . THR A 1 87 ? -25.021 -4.904 40.050 1.00 79.06 87 THR A N 1
ATOM 639 C CA . THR A 1 87 ? -24.582 -6.264 40.395 1.00 79.06 87 THR A CA 1
ATOM 640 C C . THR A 1 87 ? -23.156 -6.526 39.897 1.00 79.06 87 THR A C 1
ATOM 642 O O . THR A 1 87 ? -22.723 -6.013 38.864 1.00 79.06 87 THR A O 1
ATOM 645 N N . VAL A 1 88 ? -22.411 -7.379 40.611 1.00 82.00 88 VAL A N 1
ATOM 646 C CA . VAL A 1 88 ? -21.070 -7.841 40.192 1.00 82.00 88 VAL A CA 1
ATOM 647 C C . VAL A 1 88 ? -21.107 -8.493 38.801 1.00 82.00 88 VAL A C 1
ATOM 649 O O . VAL A 1 88 ? -20.145 -8.382 38.043 1.00 82.00 88 VAL A O 1
ATOM 652 N N . GLU A 1 89 ? -22.223 -9.134 38.449 1.00 84.81 89 GLU A N 1
ATOM 653 C CA . GLU A 1 89 ? -22.429 -9.789 37.154 1.00 84.81 89 GLU A CA 1
ATOM 654 C C . GLU A 1 89 ? -22.436 -8.791 35.990 1.00 84.81 89 GLU A C 1
ATOM 656 O O . GLU A 1 89 ? -21.803 -9.041 34.963 1.00 84.81 89 GLU A O 1
ATOM 661 N N . GLU A 1 90 ? -23.074 -7.629 36.156 1.00 86.06 90 GLU A N 1
ATOM 662 C CA . GLU A 1 90 ? -23.130 -6.613 35.102 1.00 86.06 90 GLU A CA 1
ATOM 663 C C . GLU A 1 90 ? -21.744 -6.013 34.827 1.00 86.06 90 GLU A C 1
ATOM 665 O O . GLU A 1 90 ? -21.313 -5.941 33.674 1.00 86.06 90 GLU A O 1
ATOM 670 N N . ARG A 1 91 ? -20.981 -5.698 35.881 1.00 85.25 91 ARG A N 1
ATOM 671 C CA . ARG A 1 91 ? -19.590 -5.229 35.744 1.00 85.25 91 ARG A CA 1
ATOM 672 C C . ARG A 1 91 ? -18.687 -6.292 35.114 1.00 85.25 91 ARG A C 1
ATOM 674 O O . ARG A 1 91 ? -17.854 -5.974 34.266 1.00 85.25 91 ARG A O 1
ATOM 681 N N . ALA A 1 92 ? -18.869 -7.560 35.487 1.00 88.06 92 ALA A N 1
ATOM 682 C CA . ALA A 1 92 ? -18.132 -8.667 34.886 1.00 88.06 92 ALA A CA 1
ATOM 683 C C . ALA A 1 92 ? -18.435 -8.806 33.385 1.00 88.06 92 ALA A C 1
ATOM 685 O O . ALA A 1 92 ? -17.508 -9.020 32.604 1.00 88.06 92 ALA A O 1
ATOM 686 N N . SER A 1 93 ? -19.696 -8.638 32.971 1.00 91.00 93 SER A N 1
ATOM 687 C CA . SER A 1 93 ? -20.084 -8.693 31.554 1.00 91.00 93 SER A CA 1
ATOM 688 C C . SER A 1 93 ? -19.409 -7.594 30.724 1.00 91.00 93 SER A C 1
ATOM 6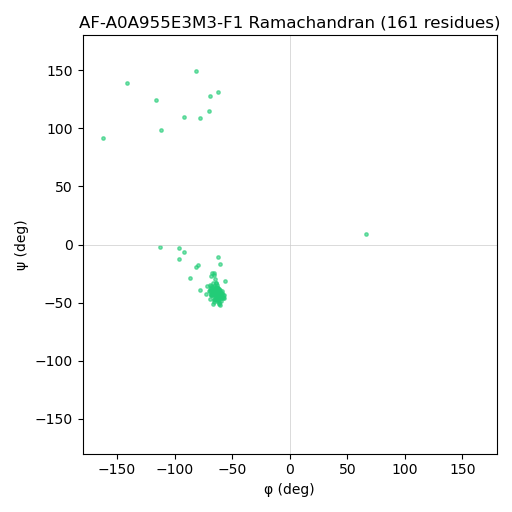90 O O . SER A 1 93 ? -18.795 -7.893 29.701 1.00 91.00 93 SER A O 1
ATOM 692 N N . ILE A 1 94 ? -19.392 -6.355 31.225 1.00 91.69 94 ILE A N 1
ATOM 693 C CA . ILE A 1 94 ? -18.738 -5.220 30.558 1.00 91.69 94 ILE A CA 1
ATOM 694 C C . ILE A 1 94 ? -17.230 -5.454 30.429 1.00 91.69 94 ILE A C 1
ATOM 696 O O . ILE A 1 94 ? -16.663 -5.252 29.356 1.00 91.69 94 ILE A O 1
ATOM 700 N N . GLY A 1 95 ? -16.575 -5.945 31.485 1.00 90.81 95 GLY A N 1
ATOM 701 C CA . GLY A 1 95 ? -15.144 -6.251 31.444 1.00 90.81 95 GLY A CA 1
ATOM 702 C C . GLY A 1 95 ? -14.787 -7.369 30.454 1.00 90.81 95 GLY A C 1
ATOM 703 O O . GLY A 1 95 ? -13.719 -7.337 29.838 1.00 90.81 95 GLY A O 1
ATOM 704 N N . LEU A 1 96 ? -15.668 -8.358 30.261 1.00 92.56 96 LEU A N 1
ATOM 705 C CA . LEU A 1 96 ? -15.492 -9.386 29.229 1.00 92.56 96 LEU A CA 1
ATOM 706 C C . LEU A 1 96 ? -15.631 -8.795 27.821 1.00 92.56 96 LEU A C 1
ATOM 708 O O . LEU A 1 96 ? -14.801 -9.093 26.961 1.00 92.56 96 LEU A O 1
ATOM 712 N N . GLU A 1 97 ? -16.626 -7.935 27.598 1.00 93.69 97 GLU A N 1
ATOM 713 C CA . GLU A 1 97 ? -16.836 -7.253 26.315 1.00 93.69 97 GLU A CA 1
ATOM 714 C C . GLU A 1 97 ? -15.667 -6.322 25.958 1.00 93.69 97 GLU A C 1
ATOM 716 O O . GLU A 1 97 ? -15.158 -6.381 24.839 1.00 93.69 97 GLU A O 1
ATOM 721 N N . GLN A 1 98 ? -15.159 -5.539 26.916 1.00 93.50 98 GLN A N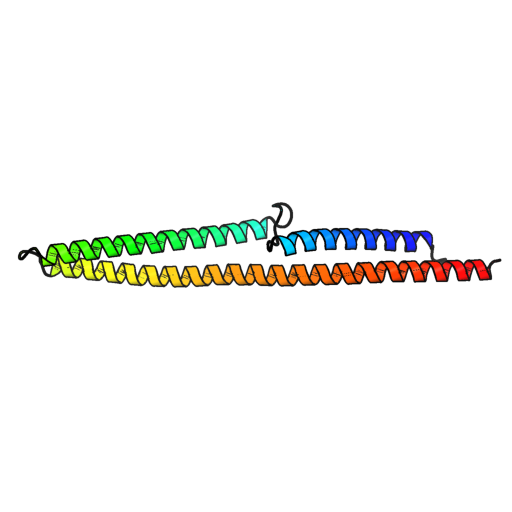 1
ATOM 722 C CA . GLN A 1 98 ? -13.972 -4.694 26.729 1.00 93.50 98 GLN A CA 1
ATOM 723 C C . GLN A 1 98 ? -12.748 -5.526 26.319 1.00 93.50 98 GLN A C 1
ATOM 725 O O . GLN A 1 98 ? -12.063 -5.195 25.352 1.00 93.50 98 GLN A O 1
ATOM 730 N N . ARG A 1 99 ? -12.492 -6.655 26.996 1.00 93.75 99 ARG A N 1
ATOM 731 C CA . ARG A 1 99 ? -11.376 -7.558 26.655 1.00 93.75 99 ARG A CA 1
ATOM 732 C C . ARG A 1 99 ? -11.537 -8.191 25.276 1.00 93.75 99 ARG A C 1
ATOM 734 O O . ARG A 1 99 ? -10.550 -8.339 24.553 1.00 93.75 99 ARG A O 1
ATOM 741 N N . ALA A 1 100 ? -12.759 -8.575 24.913 1.00 94.19 100 ALA A N 1
ATOM 742 C CA . ALA A 1 100 ? -13.056 -9.116 23.593 1.00 94.19 100 ALA A CA 1
ATOM 743 C C . ALA A 1 100 ? -12.782 -8.071 22.500 1.00 94.19 100 ALA A C 1
ATOM 745 O O . ALA A 1 100 ? -12.068 -8.361 21.538 1.00 94.19 100 ALA A O 1
ATOM 746 N N . ASN A 1 101 ? -13.259 -6.842 22.694 1.00 94.56 101 ASN A N 1
ATOM 747 C CA . ASN A 1 101 ? -13.030 -5.723 21.786 1.00 94.56 101 ASN A CA 1
ATOM 748 C C . ASN A 1 101 ? -11.547 -5.338 21.695 1.00 94.56 101 ASN A C 1
ATOM 750 O O . ASN A 1 101 ? -11.044 -5.127 20.598 1.00 94.56 101 ASN A O 1
ATOM 754 N N . GLU A 1 102 ? -10.809 -5.296 22.809 1.00 93.56 102 GLU A N 1
ATOM 755 C CA . GLU A 1 102 ? -9.358 -5.059 22.790 1.00 93.56 102 GLU A CA 1
ATOM 756 C C . GLU A 1 102 ? -8.607 -6.120 21.982 1.00 93.56 102 GLU A C 1
ATOM 758 O O . GLU A 1 102 ? -7.717 -5.792 21.194 1.00 93.56 102 GLU A O 1
ATOM 763 N N . SER A 1 103 ? -8.952 -7.396 22.172 1.00 95.25 103 SER A N 1
ATOM 764 C CA . SER A 1 103 ? -8.371 -8.500 21.407 1.00 95.25 103 SER A CA 1
ATOM 765 C C . SER A 1 103 ? -8.670 -8.350 19.914 1.00 95.25 103 SER A C 1
ATOM 767 O O . SER A 1 103 ? -7.769 -8.467 19.079 1.00 95.25 103 SER A O 1
ATOM 769 N N . MET A 1 104 ? -9.917 -8.008 19.579 1.00 94.38 104 MET A N 1
ATOM 770 C CA . MET A 1 104 ? -10.358 -7.783 18.206 1.00 94.38 104 MET A CA 1
ATOM 771 C C . MET A 1 104 ? -9.630 -6.601 17.554 1.00 94.38 104 MET A C 1
ATOM 773 O O . MET A 1 104 ? -9.086 -6.765 16.464 1.00 94.38 104 MET A O 1
ATOM 777 N N . SER A 1 105 ? -9.517 -5.455 18.233 1.00 95.31 105 SER A N 1
ATOM 778 C CA . SER A 1 105 ? -8.762 -4.295 17.738 1.00 95.31 105 SER A CA 1
ATOM 779 C C . SER A 1 105 ? -7.292 -4.629 17.486 1.00 95.31 105 SER A C 1
ATOM 781 O O . SER A 1 105 ? -6.741 -4.236 16.462 1.00 95.31 105 SER A O 1
ATOM 783 N N . ARG A 1 106 ? -6.641 -5.401 18.370 1.00 95.69 106 ARG A N 1
ATOM 784 C CA . ARG A 1 106 ? -5.242 -5.831 18.169 1.00 95.69 106 ARG A CA 1
ATOM 785 C C . ARG A 1 106 ? -5.092 -6.767 16.967 1.00 95.69 106 ARG A C 1
ATOM 787 O O . ARG A 1 106 ? -4.109 -6.662 16.228 1.00 95.69 106 ARG A O 1
ATOM 794 N N . ALA A 1 107 ? -6.048 -7.674 16.765 1.00 95.75 107 ALA A N 1
ATOM 795 C CA . ALA A 1 107 ? -6.070 -8.560 15.605 1.00 95.75 107 ALA A CA 1
ATOM 796 C C . ALA A 1 107 ? -6.257 -7.765 14.300 1.00 95.75 107 ALA A C 1
ATOM 798 O O . ALA A 1 107 ? -5.482 -7.948 13.360 1.00 95.75 107 ALA A O 1
ATOM 799 N N . MET A 1 108 ? -7.216 -6.833 14.278 1.00 96.19 108 MET A N 1
ATOM 800 C CA . MET A 1 108 ? -7.462 -5.932 13.148 1.00 96.19 108 MET A CA 1
ATOM 801 C C . MET A 1 108 ? -6.253 -5.043 12.851 1.00 96.19 108 MET A C 1
ATOM 803 O O . MET A 1 108 ? -5.875 -4.917 11.693 1.00 96.19 108 MET A O 1
ATOM 807 N N . GLU A 1 109 ? -5.588 -4.485 13.866 1.00 96.19 109 GLU A N 1
ATOM 808 C CA . GLU A 1 109 ? -4.387 -3.661 13.673 1.00 96.19 109 GLU A CA 1
ATOM 809 C C . GLU A 1 109 ? -3.224 -4.479 13.102 1.00 96.19 109 GLU A C 1
ATOM 811 O O . GLU A 1 109 ? -2.518 -4.037 12.195 1.00 96.19 109 GLU A O 1
ATOM 816 N N . THR A 1 110 ? -3.053 -5.717 13.571 1.00 97.19 110 THR A N 1
ATOM 817 C CA . THR A 1 110 ? -2.057 -6.639 13.008 1.00 97.19 110 THR A CA 1
ATOM 818 C C . THR A 1 110 ? -2.346 -6.912 11.533 1.00 97.19 110 THR A C 1
ATOM 820 O O . THR A 1 110 ? -1.439 -6.862 10.696 1.00 97.19 110 THR A O 1
ATOM 823 N N . GLU A 1 111 ? -3.610 -7.162 11.191 1.00 96.88 111 GLU A N 1
ATOM 824 C CA . GLU A 1 111 ? -4.034 -7.346 9.806 1.00 96.88 111 GLU A CA 1
ATOM 825 C C . GLU A 1 111 ? -3.836 -6.074 8.969 1.00 96.88 111 GLU A C 1
ATOM 827 O O . GLU A 1 111 ? -3.306 -6.139 7.857 1.00 96.88 111 GLU A O 1
ATOM 832 N N . ARG A 1 112 ? -4.180 -4.903 9.508 1.00 97.06 112 ARG A N 1
ATOM 833 C CA . ARG A 1 112 ? -4.017 -3.603 8.852 1.00 97.06 112 ARG A CA 1
ATOM 834 C C . ARG A 1 112 ? -2.550 -3.322 8.543 1.00 97.06 112 ARG A C 1
ATOM 836 O O . ARG A 1 112 ? -2.208 -2.936 7.428 1.00 97.06 112 ARG A O 1
ATOM 843 N N . ILE A 1 113 ? -1.653 -3.592 9.488 1.00 96.00 113 ILE A N 1
ATOM 844 C CA . ILE A 1 113 ? -0.210 -3.465 9.274 1.00 96.00 113 ILE A CA 1
ATOM 845 C C . ILE A 1 113 ? 0.263 -4.451 8.196 1.00 96.00 113 ILE A C 1
ATOM 847 O O . ILE A 1 113 ? 1.054 -4.081 7.328 1.00 96.00 113 ILE A O 1
ATOM 851 N N . ASN A 1 114 ? -0.207 -5.699 8.215 1.00 95.38 114 ASN A N 1
ATOM 852 C CA . ASN A 1 114 ? 0.194 -6.704 7.229 1.00 95.38 114 ASN A CA 1
ATOM 853 C C . ASN A 1 114 ? -0.296 -6.363 5.813 1.00 95.38 114 ASN A C 1
ATOM 855 O O . ASN A 1 114 ? 0.477 -6.463 4.859 1.00 95.38 114 ASN A O 1
ATOM 859 N N . THR A 1 115 ? -1.537 -5.895 5.670 1.00 95.69 115 THR A N 1
ATOM 860 C CA . THR A 1 115 ? -2.095 -5.434 4.387 1.00 95.69 115 THR A CA 1
ATOM 861 C C . THR A 1 115 ? -1.390 -4.168 3.890 1.00 95.69 115 THR A C 1
ATOM 863 O O . THR A 1 115 ? -1.029 -4.089 2.713 1.00 95.69 115 THR A O 1
ATOM 866 N N . ALA A 1 116 ? -1.086 -3.216 4.778 1.00 95.00 116 ALA A N 1
ATOM 867 C CA . ALA A 1 116 ? -0.298 -2.028 4.450 1.00 95.00 116 ALA A CA 1
ATOM 868 C C . ALA A 1 116 ? 1.128 -2.379 3.998 1.00 95.00 116 ALA A C 1
ATOM 870 O O . ALA A 1 116 ? 1.615 -1.824 3.010 1.00 95.00 116 ALA A O 1
ATOM 871 N N . ARG A 1 117 ? 1.786 -3.340 4.662 1.00 95.56 117 ARG A N 1
ATOM 872 C CA . ARG A 1 117 ? 3.094 -3.869 4.243 1.00 95.56 117 ARG A CA 1
ATOM 873 C C . ARG A 1 117 ? 3.016 -4.525 2.870 1.00 95.56 117 ARG A C 1
ATOM 875 O O . ARG A 1 117 ? 3.837 -4.200 2.020 1.00 95.56 117 ARG A O 1
ATOM 882 N N . ALA A 1 118 ? 2.023 -5.382 2.626 1.00 92.19 118 ALA A N 1
ATOM 883 C CA . ALA A 1 118 ? 1.826 -6.010 1.319 1.00 92.19 118 ALA A CA 1
ATOM 884 C C . ALA A 1 118 ? 1.668 -4.956 0.211 1.00 92.19 118 ALA A C 1
ATOM 886 O O . ALA A 1 118 ? 2.348 -5.016 -0.813 1.00 92.19 118 ALA A O 1
ATOM 887 N N . ARG A 1 119 ? 0.850 -3.924 0.455 1.00 91.19 119 ARG A N 1
ATOM 888 C CA . ARG A 1 119 ? 0.678 -2.795 -0.470 1.00 91.19 119 ARG A CA 1
ATOM 889 C C . ARG A 1 119 ? 1.966 -1.990 -0.668 1.00 91.19 119 ARG A C 1
ATOM 891 O O . ARG A 1 119 ? 2.217 -1.509 -1.769 1.00 91.19 119 ARG A O 1
ATOM 898 N N . SER A 1 120 ? 2.782 -1.822 0.373 1.00 92.88 120 SER A N 1
ATOM 899 C CA . SER A 1 120 ? 4.087 -1.156 0.266 1.00 92.88 120 SER A CA 1
ATOM 900 C C . SER A 1 120 ? 5.061 -1.955 -0.591 1.00 92.88 120 SER A C 1
ATOM 902 O O . SER A 1 120 ? 5.606 -1.406 -1.537 1.00 92.88 120 SER A O 1
ATOM 904 N N . VAL A 1 121 ? 5.206 -3.257 -0.331 1.00 90.25 121 VAL A N 1
ATOM 905 C CA . VAL A 1 121 ? 6.104 -4.140 -1.091 1.00 90.25 121 VAL A CA 1
ATOM 906 C C . VAL A 1 121 ? 5.736 -4.164 -2.574 1.00 90.25 121 VAL A C 1
ATOM 908 O O . VAL A 1 121 ? 6.623 -4.119 -3.422 1.00 90.25 121 VAL A O 1
ATOM 911 N N . ILE A 1 122 ? 4.438 -4.185 -2.903 1.00 88.25 122 ILE A N 1
ATOM 912 C CA . ILE A 1 122 ? 3.974 -4.091 -4.295 1.00 88.25 122 ILE A CA 1
ATOM 913 C C . ILE A 1 122 ? 4.417 -2.763 -4.921 1.00 88.25 122 ILE A C 1
ATOM 915 O O . ILE A 1 122 ? 4.999 -2.773 -6.002 1.00 88.25 122 ILE A O 1
ATOM 919 N N . ARG A 1 123 ? 4.200 -1.632 -4.236 1.00 86.25 123 ARG A N 1
ATOM 920 C CA . ARG A 1 123 ? 4.615 -0.307 -4.731 1.00 86.25 123 ARG A CA 1
ATOM 921 C C . ARG A 1 123 ? 6.128 -0.199 -4.918 1.00 86.25 123 ARG A C 1
ATOM 923 O O . ARG A 1 123 ? 6.566 0.335 -5.932 1.00 86.25 123 ARG A O 1
ATOM 930 N N . ASP A 1 124 ? 6.913 -0.734 -3.992 1.00 89.75 124 ASP A N 1
ATOM 931 C CA . ASP A 1 124 ? 8.375 -0.698 -4.070 1.00 89.75 124 ASP A CA 1
ATOM 932 C C . ASP A 1 124 ? 8.890 -1.569 -5.224 1.00 89.75 124 ASP A C 1
ATOM 934 O O . ASP A 1 124 ? 9.745 -1.140 -6.001 1.00 89.75 124 ASP A O 1
ATOM 938 N N . ALA A 1 125 ? 8.329 -2.772 -5.395 1.00 88.12 125 ALA A N 1
ATOM 939 C CA . ALA A 1 125 ? 8.642 -3.647 -6.523 1.00 88.12 125 ALA A CA 1
ATOM 940 C C . ALA A 1 125 ? 8.264 -3.006 -7.867 1.00 88.12 125 ALA A C 1
ATOM 942 O O . ALA A 1 125 ? 8.988 -3.131 -8.856 1.00 88.12 125 ALA A O 1
ATOM 943 N N . ASP A 1 126 ? 7.140 -2.297 -7.900 1.00 85.75 126 ASP A N 1
ATOM 944 C CA . ASP A 1 126 ? 6.666 -1.572 -9.068 1.00 85.75 126 ASP A CA 1
ATOM 945 C C . ASP A 1 126 ? 7.574 -0.388 -9.420 1.00 85.75 126 ASP A C 1
ATOM 947 O O . ASP A 1 126 ? 7.936 -0.220 -10.585 1.00 85.75 126 ASP A O 1
ATOM 951 N N . TYR A 1 127 ? 8.014 0.376 -8.420 1.00 87.44 127 TYR A N 1
ATOM 952 C CA . TYR A 1 127 ? 8.981 1.459 -8.590 1.00 87.44 127 TYR A CA 1
ATOM 953 C C . TYR A 1 127 ? 10.347 0.940 -9.069 1.00 87.44 127 TYR A C 1
ATOM 955 O O . TYR A 1 127 ? 10.938 1.481 -10.006 1.00 87.44 127 TYR A O 1
ATOM 963 N N . ALA A 1 128 ? 10.839 -0.158 -8.489 1.00 89.75 128 ALA A N 1
ATOM 964 C CA . ALA A 1 128 ? 12.080 -0.808 -8.918 1.00 89.75 128 ALA A CA 1
ATOM 965 C C . ALA A 1 128 ? 12.000 -1.318 -10.369 1.00 89.75 128 ALA A C 1
ATOM 967 O O . ALA A 1 128 ? 12.961 -1.206 -11.137 1.00 89.75 128 ALA A O 1
ATOM 968 N N . ARG A 1 129 ? 10.841 -1.850 -10.7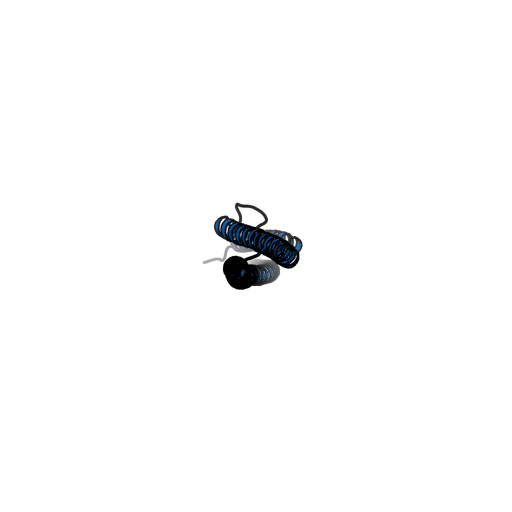77 1.00 87.50 129 ARG A N 1
ATOM 969 C CA . ARG A 1 129 ? 10.602 -2.262 -12.165 1.00 87.50 129 ARG A CA 1
ATOM 970 C C . ARG A 1 129 ? 10.605 -1.061 -13.107 1.00 87.50 129 ARG A C 1
ATOM 972 O O . ARG A 1 129 ? 11.288 -1.102 -14.124 1.00 87.50 129 ARG A O 1
ATOM 979 N N . GLU A 1 130 ? 9.886 0.004 -12.764 1.00 87.50 130 GLU A N 1
ATOM 980 C CA . GLU A 1 130 ? 9.759 1.195 -13.613 1.00 87.50 130 GLU A CA 1
ATOM 981 C C . GLU A 1 130 ? 11.099 1.923 -13.793 1.00 87.50 130 GLU A C 1
ATOM 983 O O . GLU A 1 130 ? 11.466 2.313 -14.900 1.00 87.50 130 GLU A O 1
ATOM 988 N N . THR A 1 131 ? 11.889 2.042 -12.724 1.00 90.25 131 THR A N 1
ATOM 989 C CA . THR A 1 131 ? 13.251 2.595 -12.803 1.00 90.25 131 THR A CA 1
ATOM 990 C C . THR A 1 131 ? 14.163 1.744 -13.690 1.00 90.25 131 THR A C 1
ATOM 992 O O . THR A 1 131 ? 14.896 2.292 -14.514 1.00 90.25 131 THR A O 1
ATOM 995 N N . SER A 1 132 ? 14.078 0.414 -13.595 1.00 92.31 132 SER A N 1
ATOM 996 C CA . SER A 1 132 ? 14.840 -0.506 -14.451 1.00 92.31 132 SER A CA 1
ATOM 997 C C . SER A 1 132 ? 14.447 -0.387 -15.926 1.00 92.31 132 SER A C 1
ATOM 999 O O . SER A 1 132 ? 15.323 -0.331 -16.790 1.00 92.31 132 SER A O 1
ATOM 1001 N N . GLU A 1 133 ? 13.148 -0.305 -16.224 1.00 89.12 133 GLU A N 1
ATOM 1002 C CA . GLU A 1 133 ? 12.632 -0.074 -17.580 1.00 89.12 133 GLU A CA 1
ATOM 1003 C C . GLU A 1 133 ? 13.083 1.287 -18.125 1.00 89.12 133 GLU A C 1
ATOM 1005 O O . GLU A 1 133 ? 13.547 1.375 -19.260 1.00 89.12 133 GLU A O 1
ATOM 1010 N N . SER A 1 134 ? 13.057 2.339 -17.302 1.00 91.62 134 SER A N 1
ATOM 1011 C CA . SER A 1 134 ? 13.549 3.664 -17.690 1.00 91.62 134 SER A CA 1
ATOM 1012 C C . SER A 1 134 ? 15.042 3.649 -18.034 1.00 91.62 134 SER A C 1
ATOM 1014 O O . SER A 1 134 ? 15.446 4.217 -19.047 1.00 91.62 134 SER A O 1
ATOM 1016 N N . VAL A 1 135 ? 15.871 2.985 -17.220 1.00 92.75 135 VAL A N 1
ATOM 1017 C CA . VAL A 1 135 ? 17.313 2.831 -17.485 1.00 92.75 135 VAL A CA 1
ATOM 1018 C C . VAL A 1 135 ? 17.543 2.009 -18.751 1.00 92.75 135 VAL A C 1
ATO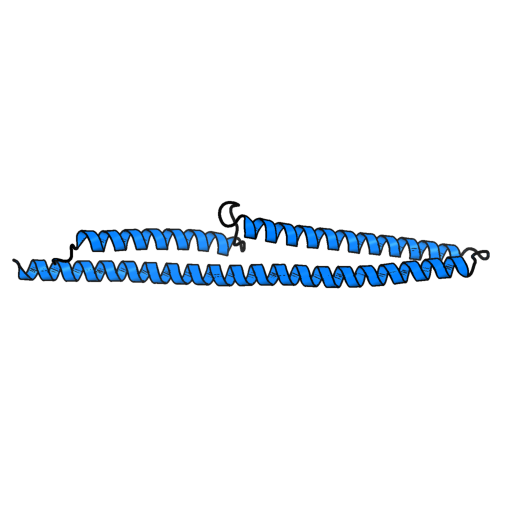M 1020 O O . VAL A 1 135 ? 18.362 2.380 -19.594 1.00 92.75 135 VAL A O 1
ATOM 1023 N N . ARG A 1 136 ? 16.791 0.918 -18.926 1.00 93.00 136 ARG A N 1
ATOM 1024 C CA . ARG A 1 136 ? 16.852 0.080 -20.127 1.00 93.00 136 ARG A CA 1
ATOM 1025 C C . ARG A 1 136 ? 16.497 0.877 -21.381 1.00 93.00 136 ARG A C 1
ATOM 1027 O O . ARG A 1 13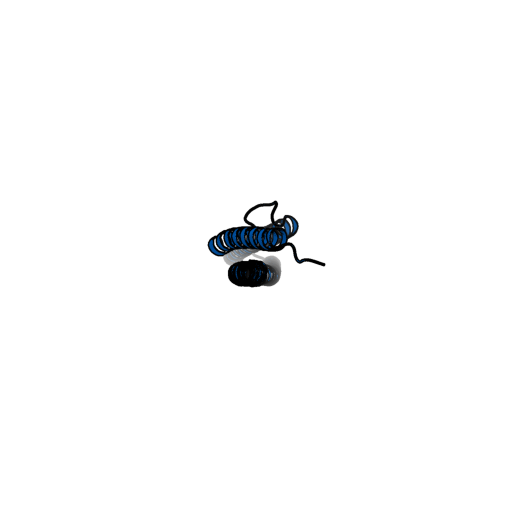6 ? 17.220 0.781 -22.371 1.00 93.00 136 ARG A O 1
ATOM 1034 N N . ALA A 1 137 ? 15.429 1.670 -21.340 1.00 91.31 137 ALA A N 1
ATOM 1035 C CA . ALA A 1 137 ? 15.006 2.521 -22.445 1.00 91.31 137 ALA A CA 1
ATOM 1036 C C . ALA A 1 137 ? 16.084 3.558 -22.804 1.00 91.31 137 ALA A C 1
ATOM 1038 O O . ALA A 1 137 ? 16.404 3.710 -23.984 1.00 91.31 137 ALA A O 1
ATOM 1039 N N . SER A 1 138 ? 16.715 4.195 -21.811 1.00 90.19 138 SER A N 1
ATOM 1040 C CA . SER A 1 138 ? 17.837 5.120 -22.034 1.00 90.19 138 SER A CA 1
ATOM 1041 C C . SER A 1 138 ? 19.024 4.441 -22.725 1.00 90.19 138 SER A C 1
ATOM 1043 O O . SER A 1 138 ? 19.505 4.928 -23.749 1.00 90.19 138 SER A O 1
ATOM 1045 N N . ILE A 1 139 ? 19.451 3.270 -22.236 1.00 91.12 139 ILE A N 1
ATOM 1046 C CA . ILE A 1 139 ? 20.564 2.506 -22.828 1.00 91.12 139 ILE A CA 1
ATOM 1047 C C . ILE A 1 139 ? 20.235 2.074 -24.262 1.00 91.12 139 ILE A C 1
ATOM 1049 O O . ILE A 1 139 ? 21.072 2.201 -25.156 1.00 91.12 139 ILE A O 1
ATOM 1053 N N . LEU A 1 140 ? 19.018 1.579 -24.508 1.00 90.44 140 LEU A N 1
ATOM 1054 C CA . LEU A 1 140 ? 18.575 1.179 -25.846 1.00 90.44 140 LEU A CA 1
ATOM 1055 C C . LEU A 1 140 ? 18.517 2.369 -26.809 1.00 90.44 140 LEU A C 1
ATOM 1057 O O . LEU A 1 140 ? 18.883 2.219 -27.977 1.00 90.44 140 LEU A O 1
ATOM 1061 N N . GLY A 1 141 ? 18.099 3.543 -26.334 1.00 88.56 141 GLY A N 1
ATOM 1062 C CA . GLY A 1 141 ? 18.112 4.783 -27.105 1.00 88.56 141 GLY A CA 1
ATOM 1063 C C . GLY A 1 141 ? 19.528 5.174 -27.531 1.00 88.56 141 GLY A C 1
ATOM 1064 O O . GLY A 1 141 ? 19.783 5.360 -28.723 1.00 88.56 141 GLY A O 1
ATOM 1065 N N . GLU A 1 142 ? 20.470 5.214 -26.585 1.00 88.62 142 GLU A N 1
ATOM 1066 C CA . GLU A 1 142 ? 21.881 5.522 -26.859 1.00 88.62 142 GLU A CA 1
ATOM 1067 C C . GLU A 1 142 ? 22.540 4.493 -27.786 1.00 88.62 142 GLU A C 1
ATOM 1069 O O . GLU A 1 142 ? 23.266 4.852 -28.718 1.00 88.62 142 GLU A O 1
ATOM 1074 N N . ALA A 1 143 ? 22.272 3.205 -27.563 1.00 87.62 143 ALA A N 1
ATOM 1075 C CA . ALA A 1 143 ? 22.788 2.124 -28.394 1.00 87.62 143 ALA A CA 1
ATOM 1076 C C . ALA A 1 143 ? 22.225 2.186 -29.822 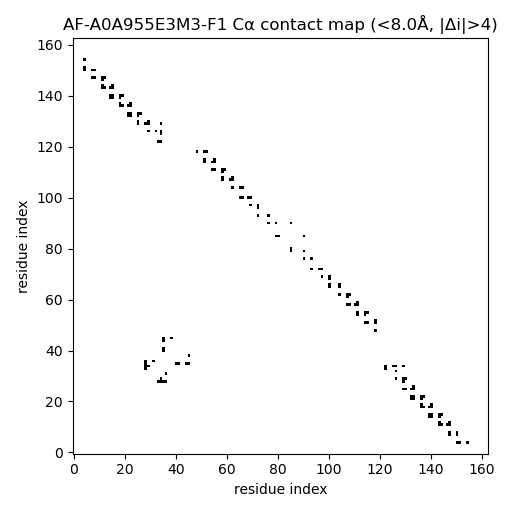1.00 87.62 143 ALA A C 1
ATOM 1078 O O . ALA A 1 143 ? 22.984 2.028 -30.777 1.00 87.62 143 ALA A O 1
ATOM 1079 N N . SER A 1 144 ? 20.928 2.476 -29.988 1.00 86.19 144 SER A N 1
ATOM 1080 C CA . SER A 1 144 ? 20.286 2.591 -31.308 1.00 86.19 144 SER A CA 1
ATOM 1081 C C . SER A 1 144 ? 20.928 3.701 -32.143 1.00 86.19 144 SER A C 1
ATOM 1083 O O . SER A 1 144 ? 21.264 3.476 -33.305 1.00 86.19 144 SER A O 1
ATOM 1085 N N . VAL A 1 145 ? 21.197 4.865 -31.540 1.00 83.62 145 VAL A N 1
ATOM 1086 C CA . VAL A 1 145 ? 21.887 5.981 -32.213 1.00 83.62 145 VAL A CA 1
ATOM 1087 C C . VAL A 1 145 ? 23.313 5.591 -32.622 1.00 83.62 145 VAL A C 1
ATOM 1089 O O . VAL A 1 145 ? 23.737 5.866 -33.745 1.00 83.62 145 VAL A O 1
ATOM 1092 N N . ARG A 1 146 ? 24.058 4.890 -31.757 1.00 81.88 146 ARG A N 1
ATOM 1093 C CA . ARG A 1 146 ? 25.416 4.411 -32.080 1.00 81.88 146 ARG A CA 1
ATOM 1094 C C . ARG A 1 146 ? 25.416 3.381 -33.212 1.00 81.88 146 ARG A C 1
ATOM 1096 O O . ARG A 1 146 ? 26.269 3.448 -34.094 1.00 81.88 146 ARG A O 1
ATOM 1103 N N . VAL A 1 147 ? 24.455 2.459 -33.229 1.00 82.50 147 VAL A N 1
ATOM 1104 C CA . VAL A 1 147 ? 24.315 1.453 -34.295 1.00 82.50 147 VAL A CA 1
ATOM 1105 C C . VAL A 1 147 ? 23.965 2.107 -35.635 1.00 82.50 147 VAL A C 1
ATOM 1107 O O . VAL A 1 147 ? 24.549 1.733 -36.653 1.00 82.50 147 VAL A O 1
ATOM 1110 N N . MET A 1 148 ? 23.097 3.127 -35.653 1.00 79.50 148 MET A N 1
ATOM 1111 C CA . MET A 1 148 ? 22.824 3.916 -36.866 1.00 79.50 148 MET A CA 1
ATOM 1112 C C . MET A 1 148 ? 24.097 4.565 -37.427 1.00 79.50 148 MET A C 1
ATOM 1114 O O . MET A 1 148 ? 24.330 4.529 -38.636 1.00 79.50 148 MET A O 1
ATOM 1118 N N . LEU A 1 149 ? 24.938 5.133 -36.554 1.00 73.75 149 LEU A N 1
ATOM 1119 C CA . LEU A 1 149 ? 26.208 5.753 -36.943 1.00 73.75 149 LEU A CA 1
ATOM 1120 C C . LEU A 1 149 ? 27.187 4.722 -37.530 1.00 73.75 149 LEU A C 1
ATOM 1122 O O . LEU A 1 149 ? 27.781 4.977 -38.577 1.00 73.75 149 LEU A O 1
ATOM 1126 N N . ILE A 1 150 ? 27.308 3.536 -36.921 1.00 74.62 150 ILE A N 1
ATOM 1127 C CA . ILE A 1 150 ? 28.166 2.446 -37.424 1.00 74.62 150 ILE A CA 1
ATOM 1128 C C . ILE A 1 150 ? 27.662 1.925 -38.779 1.00 74.62 150 ILE A C 1
ATOM 1130 O O . ILE A 1 150 ? 28.460 1.739 -39.700 1.00 74.62 150 ILE A O 1
ATOM 1134 N N . GLY A 1 151 ? 26.347 1.737 -38.934 1.00 68.88 151 GLY A N 1
ATOM 1135 C CA . GLY A 1 151 ? 25.736 1.290 -40.190 1.00 68.88 151 GLY A CA 1
ATOM 1136 C C . GLY A 1 151 ? 25.954 2.273 -41.345 1.00 68.88 151 GLY A C 1
ATOM 1137 O O . GLY A 1 151 ? 26.236 1.855 -42.469 1.00 68.88 151 GLY A O 1
ATOM 1138 N N . ARG A 1 152 ? 25.916 3.584 -41.063 1.00 65.62 152 ARG A N 1
ATOM 1139 C CA . ARG A 1 152 ? 26.216 4.635 -42.049 1.00 65.62 152 ARG A CA 1
ATOM 1140 C C . ARG A 1 152 ? 27.680 4.600 -42.502 1.00 65.62 152 ARG A C 1
ATOM 1142 O O . ARG A 1 152 ? 27.941 4.692 -43.699 1.00 65.62 152 ARG A O 1
ATOM 1149 N N . VAL A 1 153 ? 28.617 4.406 -41.569 1.00 67.06 153 VAL A N 1
ATOM 1150 C CA . VAL A 1 153 ? 30.064 4.323 -41.852 1.00 67.06 153 VAL A CA 1
ATOM 1151 C C . VAL A 1 153 ? 30.418 3.075 -42.668 1.00 67.06 153 VAL A C 1
ATOM 1153 O O . VAL A 1 153 ? 31.239 3.152 -43.580 1.00 67.06 153 VAL A O 1
ATOM 1156 N N . GLN A 1 154 ? 29.796 1.925 -42.390 1.00 65.44 154 GLN A N 1
ATOM 1157 C CA . GLN A 1 154 ? 30.029 0.708 -43.177 1.00 65.44 154 GLN A CA 1
ATOM 1158 C C . GLN A 1 154 ? 29.462 0.815 -44.599 1.00 65.44 154 GLN A C 1
ATOM 1160 O O . GLN A 1 154 ? 30.134 0.412 -45.546 1.00 65.44 154 GLN A O 1
ATOM 1165 N N . GLY A 1 155 ? 28.275 1.410 -44.766 1.00 61.38 155 GLY A N 1
ATOM 1166 C CA . GLY A 1 155 ? 27.694 1.656 -46.089 1.00 61.38 155 GLY A CA 1
ATOM 1167 C C . GLY A 1 155 ? 28.536 2.605 -46.946 1.00 61.38 155 GLY A C 1
ATOM 1168 O O . GLY A 1 155 ? 28.727 2.351 -48.132 1.00 61.38 155 GLY A O 1
ATOM 1169 N N . GLN A 1 156 ? 29.102 3.657 -46.344 1.00 61.81 156 GLN A N 1
ATOM 1170 C CA . GLN A 1 156 ? 29.988 4.590 -47.049 1.00 61.81 156 GLN A CA 1
ATOM 1171 C C . GLN A 1 156 ? 31.302 3.941 -47.484 1.00 61.81 156 GLN A C 1
ATOM 1173 O O . GLN A 1 156 ? 31.718 4.159 -48.610 1.00 61.81 156 GLN A O 1
ATOM 1178 N N . ARG A 1 157 ? 31.912 3.083 -46.655 1.00 61.50 157 ARG A N 1
ATOM 1179 C CA . ARG A 1 157 ? 33.141 2.356 -47.027 1.00 61.50 157 ARG A CA 1
ATOM 1180 C C . ARG A 1 157 ? 32.944 1.397 -48.197 1.00 61.50 157 ARG A C 1
ATOM 1182 O O . ARG A 1 157 ? 33.855 1.222 -48.989 1.00 61.50 157 ARG A O 1
ATOM 1189 N N . VAL A 1 158 ? 31.774 0.767 -48.309 1.00 59.53 158 VAL A N 1
ATOM 1190 C CA . VAL A 1 158 ? 31.466 -0.103 -49.456 1.00 59.53 158 VAL A CA 1
ATOM 1191 C C . VAL A 1 158 ? 31.244 0.721 -50.727 1.00 59.53 158 VAL A C 1
ATOM 1193 O O . VAL A 1 158 ? 31.663 0.290 -51.794 1.00 59.53 158 VAL A O 1
ATOM 1196 N N . LEU A 1 159 ? 30.640 1.910 -50.621 1.00 60.50 159 LEU A N 1
ATOM 1197 C CA . LEU A 1 159 ? 30.505 2.836 -51.752 1.00 60.50 159 LEU A CA 1
ATOM 1198 C C . LEU A 1 159 ? 31.860 3.416 -52.194 1.00 60.50 159 LEU A C 1
ATOM 1200 O O . LEU A 1 159 ? 32.091 3.520 -53.390 1.00 60.50 159 LEU A O 1
ATOM 1204 N N . ASP A 1 160 ? 32.766 3.700 -51.255 1.00 70.50 160 ASP A N 1
ATOM 1205 C CA . ASP A 1 160 ? 34.143 4.158 -51.522 1.00 70.50 160 ASP A CA 1
ATOM 1206 C C . ASP A 1 160 ? 35.021 3.081 -52.189 1.00 70.50 160 ASP A C 1
ATOM 1208 O O . ASP A 1 160 ? 35.999 3.396 -52.853 1.00 70.50 160 ASP A O 1
ATOM 1212 N N . LEU A 1 161 ? 34.690 1.796 -52.006 1.00 62.00 161 LEU A N 1
ATOM 1213 C CA . LEU A 1 161 ? 35.394 0.661 -52.623 1.00 62.00 161 LEU A CA 1
ATOM 1214 C C . LEU A 1 161 ? 34.788 0.226 -53.972 1.00 62.00 161 LEU A C 1
ATOM 1216 O O . LEU A 1 161 ? 35.334 -0.665 -54.620 1.00 62.00 161 LEU A O 1
ATOM 1220 N N . LEU A 1 162 ? 33.650 0.806 -54.370 1.00 57.94 162 LEU A N 1
ATOM 1221 C CA . LEU A 1 162 ? 32.949 0.530 -55.634 1.00 57.94 162 LEU A CA 1
ATOM 1222 C C . LEU A 1 162 ? 32.971 1.723 -56.610 1.00 57.94 162 LEU A C 1
ATOM 1224 O O . LEU A 1 162 ? 32.428 1.595 -57.709 1.00 57.94 162 LEU A O 1
ATOM 1228 N N . GLY A 1 163 ? 33.555 2.856 -56.203 1.00 56.62 163 GLY A N 1
ATOM 1229 C CA . GLY A 1 163 ? 33.752 4.068 -57.005 1.00 56.62 163 GLY A CA 1
ATOM 1230 C C . GLY A 1 163 ? 35.170 4.198 -57.538 1.00 56.62 163 GLY A C 1
ATOM 1231 O O . GLY A 1 163 ? 36.108 3.802 -56.814 1.00 56.62 163 GLY A O 1
#

Mean predicted aligned error: 9.85 Å